Protein AF-A0A2Z2KEI1-F1 (afdb_monomer_lite)

Organism: NCBI:txid414771

Secondary structure (DSSP, 8-state):
-EEEEEEE-TTSBEEEEEETTTSPPPTTPEEEEEEE-S------EETTTEESEEEETTEEEEPPHHHHHHHHHHHHHHT--PPPHHHHHHHHHHHHHHHHHHHHHHHHHHHHHHHHHHHHHHHHHHHHHHHHHS--

Radius of gyration: 39.15 Å; chains: 1; bounding box: 79×34×106 Å

Structure (mmCIF, N/CA/C/O backbone):
data_AF-A0A2Z2KEI1-F1
#
_entry.id   AF-A0A2Z2KEI1-F1
#
loop_
_atom_site.group_PDB
_atom_site.id
_atom_site.type_symbol
_atom_site.label_atom_id
_atom_site.label_alt_id
_atom_site.label_comp_id
_atom_site.label_asym_id
_atom_site.label_entity_id
_atom_site.label_seq_id
_atom_site.pdbx_PDB_ins_code
_atom_site.Cartn_x
_atom_site.Cartn_y
_atom_site.Cartn_z
_atom_site.occupancy
_atom_site.B_iso_or_equiv
_atom_site.auth_seq_id
_atom_site.auth_comp_id
_atom_site.auth_asym_id
_atom_site.auth_atom_id
_atom_site.pdbx_PDB_model_num
ATOM 1 N N . MET A 1 1 ? -25.487 -9.902 29.509 1.00 87.19 1 MET A N 1
ATOM 2 C CA . MET A 1 1 ? -24.811 -9.043 28.523 1.00 87.19 1 MET A CA 1
ATOM 3 C C . MET A 1 1 ? -23.616 -9.779 27.949 1.00 87.19 1 MET A C 1
ATOM 5 O O . MET A 1 1 ? -23.371 -10.895 28.401 1.00 87.19 1 MET A O 1
ATOM 9 N N . TYR A 1 2 ? -22.945 -9.203 26.957 1.00 96.88 2 TYR A N 1
ATOM 10 C CA . TYR A 1 2 ? -21.680 -9.703 26.421 1.00 96.88 2 TYR A CA 1
ATOM 11 C C . TYR A 1 2 ? -20.637 -8.591 26.495 1.00 96.88 2 TYR A C 1
ATOM 13 O O . TYR A 1 2 ? -20.981 -7.414 26.387 1.00 96.88 2 TYR A O 1
ATOM 21 N N . LYS A 1 3 ? -19.378 -8.954 26.704 1.00 97.88 3 LYS A N 1
ATOM 22 C CA . LYS A 1 3 ? -18.276 -7.997 26.761 1.00 97.88 3 LYS A CA 1
ATOM 23 C C . LYS A 1 3 ? -17.701 -7.790 25.364 1.00 97.88 3 LYS A C 1
ATOM 25 O O . LYS A 1 3 ? -17.560 -8.745 24.599 1.00 97.88 3 LYS A O 1
ATOM 30 N N . HIS A 1 4 ? -17.383 -6.547 25.019 1.00 97.69 4 HIS A N 1
ATOM 31 C CA . HIS A 1 4 ? -16.720 -6.218 23.754 1.00 97.69 4 HIS A CA 1
ATOM 32 C C . HIS A 1 4 ? -15.250 -5.949 23.990 1.00 97.69 4 HIS A C 1
ATOM 34 O O . HIS A 1 4 ? -14.889 -5.262 24.945 1.00 97.69 4 HIS A O 1
ATOM 40 N N . TYR A 1 5 ? -14.430 -6.466 23.089 1.00 97.44 5 TYR A N 1
ATOM 41 C CA . TYR A 1 5 ? -12.985 -6.389 23.148 1.00 97.44 5 TYR A CA 1
ATOM 42 C C . TYR A 1 5 ? -12.420 -5.894 21.823 1.00 97.44 5 TYR A C 1
ATOM 44 O O . TYR A 1 5 ? -13.009 -6.102 20.756 1.00 97.44 5 TYR A O 1
ATOM 52 N N . ILE A 1 6 ? -11.247 -5.279 21.900 1.00 97.62 6 ILE A N 1
ATOM 53 C CA . ILE A 1 6 ? -10.393 -4.993 20.752 1.00 97.62 6 ILE A CA 1
ATOM 54 C C . ILE A 1 6 ? -9.037 -5.664 20.933 1.00 97.62 6 ILE A C 1
ATOM 56 O O . ILE A 1 6 ? -8.545 -5.803 22.053 1.00 97.62 6 ILE A O 1
ATOM 60 N N . ARG A 1 7 ? -8.427 -6.047 19.814 1.00 97.31 7 ARG A N 1
ATOM 61 C CA . ARG A 1 7 ? -7.040 -6.505 19.760 1.00 97.31 7 ARG A CA 1
ATOM 62 C C . ARG A 1 7 ? -6.202 -5.459 19.060 1.00 97.31 7 ARG A C 1
ATOM 64 O O . ARG A 1 7 ? -6.591 -4.990 17.986 1.00 97.31 7 ARG A O 1
ATOM 71 N N . VAL A 1 8 ? -5.057 -5.148 19.651 1.00 97.62 8 VAL A N 1
ATOM 72 C CA . VAL A 1 8 ? -4.091 -4.202 19.096 1.00 97.62 8 VAL A CA 1
ATOM 73 C C . VAL A 1 8 ? -2.805 -4.902 18.672 1.00 97.62 8 VAL A C 1
ATOM 75 O O . VAL A 1 8 ? -2.438 -5.930 19.243 1.00 97.62 8 VAL A O 1
ATOM 78 N N . ASP A 1 9 ? -2.139 -4.365 17.656 1.00 96.75 9 ASP A N 1
ATOM 79 C CA . ASP A 1 9 ? -0.780 -4.770 17.300 1.00 96.75 9 ASP A CA 1
ATOM 80 C C . ASP A 1 9 ? 0.276 -4.045 18.159 1.00 96.75 9 ASP A C 1
ATOM 82 O O . ASP A 1 9 ? -0.034 -3.307 19.096 1.00 96.75 9 ASP A O 1
ATOM 86 N N . THR A 1 10 ? 1.556 -4.267 17.851 1.00 96.12 10 THR A N 1
ATOM 87 C CA . THR A 1 10 ? 2.682 -3.666 18.583 1.00 96.12 10 THR A CA 1
ATOM 88 C C . THR A 1 10 ? 2.795 -2.151 18.426 1.00 96.12 10 THR A C 1
ATOM 90 O O . THR A 1 10 ? 3.506 -1.521 19.205 1.00 96.12 10 THR A O 1
ATOM 93 N N . GLU A 1 11 ? 2.129 -1.572 17.430 1.00 95.50 11 GLU A N 1
ATOM 94 C CA . GLU A 1 11 ? 2.090 -0.131 17.169 1.00 95.50 11 GLU A CA 1
ATOM 95 C C . GLU A 1 11 ? 0.832 0.520 17.765 1.00 95.50 11 GLU A C 1
ATOM 97 O O . GLU A 1 11 ? 0.631 1.725 17.631 1.00 95.50 11 GLU A O 1
ATOM 102 N N . GLY A 1 12 ? -0.012 -0.264 18.447 1.00 96.44 12 GLY A N 1
ATOM 103 C CA . GLY A 1 12 ? -1.267 0.203 19.026 1.00 96.44 12 GLY A CA 1
ATOM 104 C C . GLY A 1 12 ? -2.408 0.318 18.014 1.00 96.44 12 GLY A C 1
ATOM 105 O O . GLY A 1 12 ? -3.446 0.891 18.345 1.00 96.44 12 GLY A O 1
ATOM 106 N N . ASN A 1 13 ? -2.263 -0.221 16.799 1.00 97.56 13 ASN A N 1
ATOM 107 C CA . ASN A 1 13 ? -3.343 -0.238 15.815 1.00 97.56 13 ASN A CA 1
ATOM 108 C C . ASN A 1 13 ? -4.382 -1.288 16.179 1.00 97.56 13 ASN A C 1
ATOM 110 O O . ASN A 1 13 ? -4.032 -2.424 16.498 1.00 97.56 13 ASN A O 1
ATOM 114 N N . VAL A 1 14 ? -5.664 -0.960 16.041 1.00 97.81 14 VAL A N 1
ATOM 115 C CA . VAL A 1 14 ? -6.728 -1.943 16.247 1.00 97.81 14 VAL A CA 1
ATOM 116 C C . VAL A 1 14 ? -6.849 -2.842 15.024 1.00 97.81 14 VAL A C 1
ATOM 118 O O . VAL A 1 14 ? -7.269 -2.411 13.953 1.00 97.81 14 VAL A O 1
ATOM 121 N N . ILE A 1 15 ? -6.531 -4.119 15.212 1.00 96.94 15 ILE A N 1
ATOM 122 C CA . ILE A 1 15 ? -6.565 -5.142 14.159 1.00 96.94 15 ILE A CA 1
ATOM 123 C C . ILE A 1 15 ? -7.777 -6.071 14.275 1.00 96.94 15 ILE A C 1
ATOM 125 O O . ILE A 1 15 ? -8.070 -6.836 13.355 1.00 96.94 15 ILE A O 1
ATOM 129 N N . ARG A 1 16 ? -8.495 -6.027 15.406 1.00 96.75 16 ARG A N 1
ATOM 130 C CA . ARG A 1 16 ? -9.706 -6.823 15.630 1.00 96.75 16 ARG A CA 1
ATOM 131 C C . ARG A 1 16 ? -10.646 -6.135 16.611 1.00 96.75 16 ARG A C 1
ATOM 133 O O . ARG A 1 16 ? -10.193 -5.544 17.584 1.00 96.75 16 ARG A O 1
ATOM 140 N N . ALA A 1 17 ? -11.944 -6.291 16.387 1.00 96.81 17 ALA A N 1
ATOM 141 C CA . ALA A 1 17 ? -13.018 -5.893 17.288 1.00 96.81 17 ALA A CA 1
ATOM 142 C C . ALA A 1 17 ? -14.006 -7.060 17.378 1.00 96.81 17 ALA A C 1
ATOM 144 O O . ALA A 1 17 ? -14.454 -7.564 16.346 1.00 96.81 17 ALA A O 1
ATOM 145 N N . PHE A 1 18 ? -14.294 -7.545 18.584 1.00 97.44 18 PHE A N 1
ATOM 146 C CA . PHE A 1 18 ? -15.112 -8.742 18.770 1.00 97.44 18 PHE A CA 1
ATOM 147 C C . PHE A 1 18 ? -15.875 -8.749 20.099 1.00 97.44 18 PHE A C 1
ATOM 149 O O . PHE A 1 18 ? -15.686 -7.910 20.976 1.00 97.44 18 PHE A O 1
ATOM 156 N N . SER A 1 19 ? -16.786 -9.710 20.225 1.00 98.00 19 SER A N 1
ATOM 157 C CA . SER A 1 19 ? -17.620 -9.926 21.406 1.00 98.00 19 SER A CA 1
ATOM 158 C C . SER A 1 19 ? -17.340 -11.306 21.990 1.00 98.00 19 SER A C 1
ATOM 160 O O . SER A 1 19 ? -17.204 -12.276 21.235 1.00 98.00 19 SER A O 1
ATOM 162 N N . ASP A 1 20 ? -17.337 -11.412 23.321 1.00 97.50 20 ASP A N 1
ATOM 163 C CA . ASP A 1 20 ? -17.170 -12.690 24.031 1.00 97.50 20 ASP A CA 1
ATOM 164 C C . ASP A 1 20 ? -18.299 -13.700 23.774 1.00 97.50 20 ASP A C 1
ATOM 166 O O . ASP A 1 20 ? -18.154 -14.893 24.055 1.00 97.50 20 ASP A O 1
ATOM 170 N N . ALA A 1 21 ? -19.389 -13.254 23.140 1.00 97.31 21 ALA A N 1
ATOM 171 C CA . ALA A 1 21 ? -20.428 -14.112 22.582 1.00 97.31 21 ALA A CA 1
ATOM 172 C C . ALA A 1 21 ? -19.920 -15.060 21.483 1.00 97.31 21 ALA A C 1
ATOM 174 O O . ALA A 1 21 ? -20.544 -16.096 21.240 1.00 97.31 21 ALA A O 1
ATOM 175 N N . PHE A 1 22 ? -18.852 -14.678 20.778 1.00 96.62 22 PHE A N 1
ATOM 176 C CA . PHE A 1 22 ? -18.337 -15.381 19.600 1.00 96.62 22 PHE A CA 1
ATOM 177 C C . PHE A 1 22 ? -16.875 -15.801 19.751 1.00 96.62 22 PHE A C 1
ATOM 179 O O . PHE A 1 22 ? -16.477 -16.820 19.189 1.00 96.62 22 PHE A O 1
ATOM 186 N N . GLU A 1 23 ? -16.086 -15.038 20.503 1.00 96.50 23 GLU A N 1
ATOM 187 C CA . GLU A 1 23 ? -14.646 -15.236 20.634 1.00 96.50 23 GLU A CA 1
ATOM 188 C C . GLU A 1 23 ? -14.186 -14.864 22.042 1.00 96.50 23 GLU A C 1
ATOM 190 O O . GLU A 1 23 ? -14.461 -13.769 22.516 1.00 96.50 23 GLU A O 1
ATOM 195 N N . GLN A 1 24 ? -13.494 -15.778 22.723 1.00 97.25 24 GLN A N 1
ATOM 196 C CA . GLN A 1 24 ? -12.943 -15.495 24.049 1.00 97.25 24 GLN A CA 1
ATOM 197 C C . GLN A 1 24 ? -11.709 -14.587 23.931 1.00 97.25 24 GLN A C 1
ATOM 199 O O . GLN A 1 24 ? -10.902 -14.813 23.028 1.00 97.25 24 GLN A O 1
ATOM 204 N N . PRO A 1 25 ? -11.536 -13.601 24.830 1.00 97.62 25 PRO A N 1
ATOM 205 C CA . PRO A 1 25 ? -10.388 -12.705 24.787 1.00 97.62 25 PRO A CA 1
ATOM 206 C C . PRO A 1 25 ? -9.083 -13.443 25.105 1.00 97.62 25 PRO A C 1
ATOM 208 O O . PRO A 1 25 ? -9.031 -14.339 25.952 1.00 97.62 25 PRO A O 1
ATOM 211 N N . GLU A 1 26 ? -8.017 -13.026 24.439 1.00 97.50 26 GLU A N 1
ATOM 212 C CA . GLU A 1 26 ? -6.642 -13.442 24.682 1.00 97.50 26 GLU A CA 1
ATOM 213 C C . GLU A 1 26 ? -5.940 -12.472 25.653 1.00 97.50 26 GLU A C 1
ATOM 215 O O . GLU A 1 26 ? -6.371 -11.326 25.829 1.00 97.50 26 GLU A O 1
ATOM 220 N N . PRO A 1 27 ? -4.837 -12.892 26.304 1.00 96.62 27 PRO A N 1
ATOM 221 C CA . PRO A 1 27 ? -4.006 -11.974 27.074 1.00 96.62 27 PRO A CA 1
ATOM 222 C C . PRO A 1 27 ? -3.508 -10.816 26.199 1.00 96.62 27 PRO A C 1
ATOM 224 O O . PRO A 1 27 ? -2.818 -11.040 25.210 1.00 96.62 27 PRO A O 1
ATOM 227 N N . GLY A 1 28 ? -3.832 -9.585 26.596 1.00 94.00 28 GLY A N 1
ATOM 228 C CA . GLY A 1 28 ? -3.490 -8.367 25.851 1.00 94.00 28 GLY A CA 1
ATOM 229 C C . GLY A 1 28 ? -4.663 -7.744 25.094 1.00 94.00 28 GLY A C 1
ATOM 230 O O . GLY A 1 28 ? -4.556 -6.588 24.694 1.00 94.00 28 GLY A O 1
ATOM 231 N N . ASP A 1 29 ? -5.792 -8.447 24.959 1.00 97.31 29 ASP A N 1
ATOM 232 C CA . ASP A 1 29 ? -7.013 -7.841 24.430 1.00 97.31 29 ASP A CA 1
ATOM 233 C C . ASP A 1 29 ? -7.586 -6.819 25.417 1.00 97.31 29 ASP A C 1
ATOM 235 O O . ASP A 1 29 ? -7.632 -7.041 26.632 1.00 97.31 29 ASP A O 1
ATOM 239 N N . LEU A 1 30 ? -8.045 -5.692 24.879 1.00 96.62 30 LEU A N 1
ATOM 240 C CA . LEU A 1 30 ? -8.529 -4.558 25.656 1.00 96.62 30 LEU A CA 1
ATOM 241 C C . LEU A 1 30 ? -10.053 -4.580 25.712 1.00 96.62 30 LEU A C 1
ATOM 243 O O . LEU A 1 30 ? -10.728 -4.727 24.693 1.00 96.62 30 LEU A O 1
ATOM 247 N N . LEU A 1 31 ? -10.597 -4.439 26.917 1.00 96.50 31 LEU A N 1
ATOM 248 C CA . LEU A 1 31 ? -12.033 -4.377 27.161 1.00 96.50 31 LEU A CA 1
ATOM 249 C C . LEU A 1 31 ? -12.569 -2.995 26.770 1.00 96.50 31 LEU A C 1
ATOM 251 O O . LEU A 1 31 ? -12.118 -1.989 27.303 1.00 96.50 31 LEU A O 1
ATOM 255 N N . VAL A 1 32 ? -13.574 -2.962 25.896 1.00 95.38 32 VAL A N 1
ATOM 256 C CA . VAL A 1 32 ? -14.228 -1.724 25.441 1.00 95.38 32 VAL A CA 1
ATOM 257 C C . VAL A 1 32 ? -15.541 -1.477 26.180 1.00 95.38 32 VAL A C 1
ATOM 259 O O . VAL A 1 32 ? -15.826 -0.356 26.591 1.00 95.38 32 VAL A O 1
ATOM 262 N N . THR A 1 33 ? -16.364 -2.513 26.364 1.00 94.94 33 THR A N 1
ATOM 263 C CA . THR A 1 33 ? -17.611 -2.400 27.137 1.00 94.94 33 THR A CA 1
ATOM 264 C C . THR A 1 33 ? -17.955 -3.694 27.861 1.00 94.94 33 THR A C 1
ATOM 266 O O . THR A 1 33 ? -17.751 -4.788 27.335 1.00 94.94 33 THR A O 1
ATOM 269 N N . GLU A 1 34 ? -18.501 -3.567 29.073 1.00 96.06 34 GLU A N 1
ATOM 270 C CA . GLU A 1 34 ? -18.997 -4.695 29.870 1.00 96.06 34 GLU A CA 1
ATOM 271 C C . GLU A 1 34 ? -20.475 -5.031 29.614 1.00 96.06 34 GLU A C 1
ATOM 273 O O . GLU A 1 34 ? -20.885 -6.172 29.833 1.00 96.06 34 GLU A O 1
ATOM 278 N N . ASP A 1 35 ? -21.267 -4.058 29.143 1.00 95.50 35 ASP A N 1
ATOM 279 C CA . ASP A 1 35 ? -22.728 -4.156 28.958 1.00 95.50 35 ASP A CA 1
ATOM 280 C C . ASP A 1 35 ? -23.118 -4.237 27.461 1.00 95.50 35 ASP A C 1
ATOM 282 O O . ASP A 1 35 ? -24.178 -3.787 27.027 1.00 95.50 35 ASP A O 1
ATOM 286 N N . GLY A 1 36 ? -22.238 -4.807 26.635 1.00 92.81 36 GLY A N 1
ATOM 287 C CA . GLY A 1 36 ? -22.380 -4.864 25.182 1.00 92.81 36 GLY A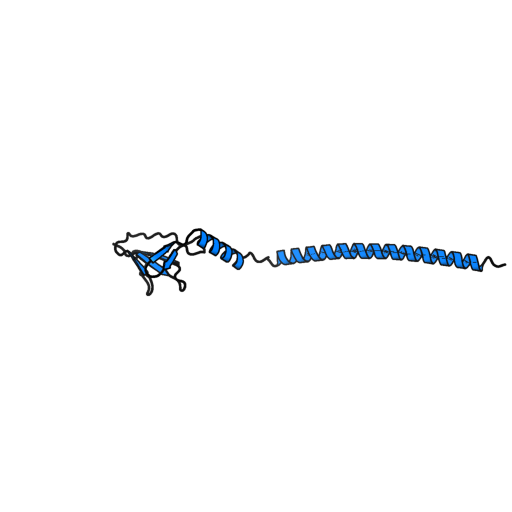 CA 1
ATOM 288 C C . GLY A 1 36 ? -23.463 -5.824 24.667 1.00 92.81 36 GLY A C 1
ATOM 289 O O . GLY A 1 36 ? -23.832 -6.831 25.283 1.00 92.81 36 GLY A O 1
ATOM 290 N N . GLY A 1 37 ? -23.967 -5.532 23.464 1.00 94.62 37 GLY A N 1
ATOM 291 C CA . GLY A 1 37 ? -24.835 -6.446 22.715 1.00 94.62 37 GLY A CA 1
ATOM 292 C C . GLY A 1 37 ? -24.085 -7.679 22.191 1.00 94.62 37 GLY A C 1
ATOM 293 O O . GLY A 1 37 ? -22.873 -7.792 22.317 1.00 94.62 37 GLY A O 1
ATOM 294 N N . ARG A 1 38 ? -24.782 -8.616 21.531 1.00 95.31 38 ARG A N 1
ATOM 295 C CA . ARG A 1 38 ? -24.094 -9.764 20.901 1.00 95.31 38 ARG A CA 1
ATOM 296 C C . ARG A 1 38 ? -23.079 -9.325 19.852 1.00 95.31 38 ARG A C 1
ATOM 298 O O . ARG A 1 38 ? -21.981 -9.859 19.836 1.00 95.31 38 ARG A O 1
ATOM 305 N N . HIS A 1 39 ? -23.448 -8.384 18.988 1.00 93.62 39 HIS A N 1
ATOM 306 C CA . HIS A 1 39 ? -22.596 -7.923 17.895 1.00 93.62 39 HIS A CA 1
ATOM 307 C C . HIS A 1 39 ? -21.776 -6.703 18.309 1.00 93.62 39 HIS A C 1
ATOM 309 O O . HIS A 1 39 ? -22.299 -5.801 18.965 1.00 93.62 39 HIS A O 1
ATOM 315 N N . PHE A 1 40 ? -20.526 -6.674 17.856 1.00 94.94 40 PHE A N 1
ATOM 316 C CA . PHE A 1 40 ? -19.639 -5.523 17.922 1.00 94.94 40 PHE A CA 1
ATOM 317 C C . PHE A 1 40 ? -19.008 -5.352 16.542 1.00 94.94 40 PHE A C 1
ATOM 319 O O . PHE A 1 40 ? -18.138 -6.127 16.160 1.00 94.94 40 PHE A O 1
ATOM 326 N N . ASN A 1 41 ? -19.525 -4.398 15.768 1.00 88.50 41 ASN A N 1
ATOM 327 C CA . ASN A 1 41 ? -19.100 -4.167 14.391 1.00 88.50 41 ASN A CA 1
ATOM 328 C C . ASN A 1 41 ? -18.414 -2.805 14.321 1.00 88.50 41 ASN A C 1
ATOM 330 O O . ASN A 1 41 ? -19.090 -1.779 14.283 1.00 88.50 41 ASN A O 1
ATOM 334 N N . LEU A 1 42 ? -17.086 -2.820 14.313 1.00 92.88 42 LEU A N 1
ATOM 335 C CA . LEU A 1 42 ? -16.253 -1.648 14.074 1.00 92.88 42 LEU A CA 1
ATOM 336 C C . LEU A 1 42 ? -15.696 -1.746 12.648 1.00 92.88 42 LEU A C 1
ATOM 338 O O . LEU A 1 42 ? -15.206 -2.810 12.268 1.00 92.88 42 LEU A O 1
ATOM 342 N N . ASP A 1 43 ? -15.788 -0.679 11.849 1.00 94.69 43 ASP A N 1
ATOM 343 C CA . ASP A 1 43 ? -15.081 -0.638 10.563 1.00 94.69 43 ASP A CA 1
ATOM 344 C C . ASP A 1 43 ? -13.595 -0.407 10.839 1.00 94.69 43 ASP A C 1
ATOM 346 O O . ASP A 1 43 ? -13.191 0.677 11.260 1.00 94.69 43 ASP A O 1
ATOM 350 N N . LEU A 1 44 ? -12.799 -1.459 10.675 1.00 96.44 44 LEU A N 1
ATOM 351 C CA . LEU A 1 44 ? -11.398 -1.469 11.083 1.00 96.44 44 LEU A CA 1
ATOM 352 C C . LEU A 1 44 ? -10.456 -0.940 10.008 1.00 96.44 44 LEU A C 1
ATOM 354 O O . LEU A 1 44 ? -9.348 -0.540 10.347 1.00 96.44 44 LEU A O 1
ATOM 358 N N . TRP A 1 45 ? -10.858 -0.940 8.735 1.00 97.38 45 TRP A N 1
ATOM 359 C CA . TRP A 1 45 ? -9.904 -0.824 7.633 1.00 97.38 45 TRP A CA 1
ATOM 360 C C . TRP A 1 45 ? -10.271 0.289 6.654 1.00 97.38 45 TRP A C 1
ATOM 362 O O . TRP A 1 45 ? -11.364 0.336 6.091 1.00 97.38 45 TRP A O 1
ATOM 372 N N . TYR A 1 46 ? -9.307 1.157 6.378 1.00 96.50 46 TYR A N 1
ATOM 373 C CA . TYR A 1 46 ? -9.325 2.093 5.268 1.00 96.50 46 TYR A CA 1
ATOM 374 C C . TYR A 1 46 ? -8.649 1.437 4.061 1.00 96.50 46 TYR A C 1
ATOM 376 O O . TYR A 1 46 ? -7.546 0.893 4.166 1.00 96.50 46 TYR A O 1
ATOM 384 N N . ASN A 1 47 ? -9.349 1.421 2.923 1.00 94.62 47 ASN A N 1
ATOM 385 C CA . ASN A 1 47 ? -8.938 0.718 1.699 1.00 94.62 47 ASN A CA 1
ATOM 386 C C . ASN A 1 47 ? -8.533 -0.756 1.919 1.00 94.62 47 ASN A C 1
ATOM 388 O O . ASN A 1 47 ? -7.761 -1.317 1.148 1.00 94.62 47 ASN A O 1
ATOM 392 N N . GLY A 1 48 ? -9.057 -1.389 2.974 1.00 94.00 48 GLY A N 1
ATOM 393 C CA . GLY A 1 48 ? -8.788 -2.789 3.307 1.00 94.00 48 GLY A CA 1
ATOM 394 C C . GLY A 1 48 ? -7.387 -3.086 3.850 1.00 94.00 48 GLY A C 1
ATOM 395 O O . GLY A 1 48 ? -7.097 -4.255 4.084 1.00 94.00 48 GLY A O 1
ATOM 396 N N . VAL A 1 49 ? -6.530 -2.076 4.049 1.00 94.88 49 VAL A N 1
ATOM 397 C CA . VAL A 1 49 ? -5.131 -2.289 4.470 1.00 94.88 49 VAL A CA 1
ATOM 398 C C . VAL A 1 49 ? -4.674 -1.388 5.612 1.00 94.88 49 VAL A C 1
ATOM 400 O O . VAL A 1 49 ? -3.868 -1.823 6.427 1.00 94.88 49 VAL A O 1
ATOM 403 N N . ILE A 1 50 ? -5.183 -0.159 5.712 1.00 97.06 50 ILE A N 1
ATOM 404 C CA . ILE A 1 50 ? -4.759 0.785 6.752 1.00 97.06 50 ILE A CA 1
ATOM 405 C C . ILE A 1 50 ? -5.713 0.672 7.941 1.00 97.06 50 ILE A C 1
ATOM 407 O O . ILE A 1 50 ? -6.918 0.846 7.745 1.00 97.06 50 ILE A O 1
ATOM 411 N N . PRO A 1 51 ? -5.228 0.414 9.166 1.00 97.62 51 PRO A N 1
ATOM 412 C CA . PRO A 1 51 ? -6.081 0.428 10.347 1.00 97.62 51 PRO A CA 1
ATOM 413 C C . PRO A 1 51 ? -6.708 1.816 10.553 1.00 97.62 51 PRO A C 1
ATOM 415 O O . PRO A 1 51 ? -6.003 2.824 10.589 1.00 97.62 51 PRO A O 1
ATOM 418 N N . ARG A 1 52 ? -8.031 1.891 10.713 1.00 98.25 52 ARG A N 1
ATOM 419 C CA . ARG A 1 52 ? -8.759 3.147 10.982 1.00 98.25 52 ARG A CA 1
ATOM 420 C C . ARG A 1 52 ? -8.622 3.628 12.415 1.00 98.25 52 ARG A C 1
ATOM 422 O O . ARG A 1 52 ? -8.762 4.818 12.659 1.00 98.25 52 ARG A O 1
ATOM 429 N N . TRP A 1 53 ? -8.357 2.713 13.338 1.00 97.94 53 TRP A N 1
ATOM 430 C CA . TRP A 1 53 ? -8.360 2.996 14.765 1.00 97.94 53 TRP A CA 1
ATOM 431 C C . TRP A 1 53 ? -7.011 2.663 15.386 1.00 97.94 53 TRP A C 1
ATOM 433 O O . TRP A 1 53 ? -6.356 1.687 14.998 1.00 97.94 53 TRP A O 1
ATOM 443 N N . HIS A 1 54 ? -6.631 3.439 16.388 1.00 97.44 54 HIS A N 1
ATOM 444 C CA . HIS A 1 54 ? -5.499 3.161 17.262 1.00 97.44 54 HIS A CA 1
ATOM 445 C C . HIS A 1 54 ? -5.852 3.505 18.706 1.00 97.44 54 HIS A C 1
ATOM 447 O O . HIS A 1 54 ? -6.863 4.151 18.982 1.00 97.44 54 HIS A O 1
ATOM 453 N N . VAL A 1 55 ? -5.042 3.009 19.633 1.00 97.12 55 VAL A N 1
ATOM 454 C CA . VAL A 1 55 ? -5.215 3.270 21.062 1.00 97.12 55 VAL A CA 1
ATOM 455 C C . VAL A 1 55 ? -4.204 4.316 21.517 1.00 97.12 55 VAL A C 1
ATOM 457 O O . VAL A 1 55 ? -2.999 4.140 21.338 1.00 97.12 55 VAL A O 1
ATOM 460 N N . GLU A 1 56 ? -4.695 5.387 22.139 1.00 95.25 56 GLU A N 1
ATOM 461 C CA . GLU A 1 56 ? -3.880 6.409 22.799 1.00 95.25 56 GLU A CA 1
ATOM 462 C C . GLU A 1 56 ? -4.187 6.423 24.296 1.00 95.25 56 GLU A C 1
ATOM 464 O O . GLU A 1 56 ? -5.222 6.914 24.741 1.00 95.25 56 GLU A O 1
ATOM 469 N N . GLY A 1 57 ? -3.278 5.867 25.100 1.00 91.25 57 GLY A N 1
ATOM 470 C CA . GLY A 1 57 ? -3.543 5.670 26.525 1.00 91.25 57 GLY A CA 1
ATOM 471 C C . GLY A 1 57 ? -4.697 4.689 26.730 1.00 91.25 57 GLY A C 1
ATOM 472 O O . GLY A 1 57 ? -4.572 3.524 26.360 1.00 91.25 57 GLY A O 1
ATOM 473 N N . ASP A 1 58 ? -5.797 5.171 27.308 1.00 90.69 58 ASP A N 1
ATOM 474 C CA . ASP A 1 58 ? -7.017 4.385 27.542 1.00 90.69 58 ASP A CA 1
ATOM 475 C C . ASP A 1 58 ? -8.107 4.654 26.484 1.00 90.69 58 ASP A C 1
ATOM 477 O O . ASP A 1 58 ? -9.185 4.057 26.540 1.00 90.69 58 ASP A O 1
ATOM 481 N N . ASP A 1 59 ? -7.841 5.542 25.520 1.00 93.94 59 ASP A N 1
ATOM 482 C CA . ASP A 1 59 ? -8.821 5.978 24.532 1.00 93.94 59 ASP A CA 1
ATOM 483 C C . ASP A 1 59 ? -8.659 5.241 23.198 1.00 93.94 59 ASP A C 1
ATOM 485 O O . ASP A 1 59 ? -7.560 5.079 22.662 1.00 93.94 59 ASP A O 1
ATOM 489 N N . LEU A 1 60 ? -9.796 4.825 22.637 1.00 95.19 60 LEU A N 1
ATOM 490 C CA . LEU A 1 60 ? -9.903 4.333 21.268 1.00 95.19 60 LEU A CA 1
ATOM 491 C C . LEU A 1 60 ? -10.127 5.527 20.334 1.00 95.19 60 LEU A C 1
ATOM 493 O O . LEU A 1 60 ? -11.192 6.148 20.365 1.00 95.19 60 LEU A O 1
ATOM 497 N N . VAL A 1 61 ? -9.139 5.830 19.497 1.00 97.06 61 VAL A N 1
ATOM 498 C CA . VAL A 1 61 ? -9.125 7.013 18.633 1.00 97.06 61 VAL A CA 1
ATOM 499 C C . VAL A 1 61 ? -9.276 6.593 17.174 1.00 97.06 61 VAL A C 1
ATOM 501 O O . VAL A 1 61 ? -8.608 5.673 16.703 1.00 97.06 61 VAL A O 1
ATOM 504 N N . GLU A 1 62 ? -10.180 7.257 16.453 1.00 97.31 62 GLU A N 1
ATOM 505 C CA . GLU A 1 62 ? -10.277 7.130 14.998 1.00 97.31 62 GLU A CA 1
A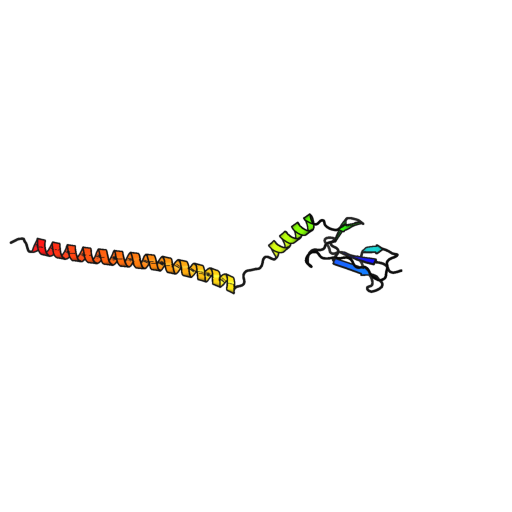TOM 506 C C . GLU A 1 62 ? -9.252 8.056 14.343 1.00 97.31 62 GLU A C 1
ATOM 508 O O . GLU A 1 62 ? -9.145 9.231 14.703 1.00 97.31 62 GLU A O 1
ATOM 513 N N . ARG A 1 63 ? -8.526 7.547 13.349 1.00 97.75 63 ARG A N 1
ATOM 514 C CA . ARG A 1 63 ? -7.654 8.366 12.512 1.00 97.75 63 ARG A CA 1
ATOM 515 C C . ARG A 1 63 ? -8.476 9.339 11.684 1.00 97.75 63 ARG A C 1
ATOM 517 O O . ARG A 1 63 ? -9.500 8.990 11.100 1.00 97.75 63 ARG A O 1
ATOM 524 N N . THR A 1 64 ? -7.975 10.556 11.572 1.00 97.94 64 THR A N 1
ATOM 525 C CA . THR A 1 64 ? -8.546 11.574 10.697 1.00 97.94 64 THR A CA 1
ATOM 526 C C . THR A 1 64 ? -8.359 11.205 9.223 1.00 97.94 64 THR A C 1
ATOM 528 O O . THR A 1 64 ? -7.415 10.507 8.849 1.00 97.94 64 THR A O 1
ATOM 531 N N . ASP A 1 65 ? -9.207 11.753 8.348 1.00 96.81 65 ASP A N 1
ATOM 532 C CA . ASP A 1 65 ? -9.070 11.570 6.895 1.00 96.81 65 ASP A CA 1
ATOM 533 C C . ASP A 1 65 ? -7.696 12.015 6.369 1.00 96.81 65 ASP A C 1
ATOM 535 O O . ASP A 1 65 ? -7.175 11.432 5.420 1.00 96.81 65 ASP A O 1
ATOM 539 N N . VAL A 1 66 ? -7.091 13.032 6.993 1.00 97.69 66 VAL A N 1
ATOM 540 C CA . VAL A 1 66 ? -5.758 13.533 6.625 1.00 97.69 66 VAL A CA 1
ATOM 541 C C . VAL A 1 66 ? -4.678 12.500 6.949 1.00 97.69 66 VAL A C 1
ATOM 543 O O . VAL A 1 66 ? -3.808 12.249 6.119 1.00 97.69 66 VAL A O 1
ATOM 546 N N . GLU A 1 67 ? -4.745 11.867 8.121 1.00 97.38 67 GLU A N 1
ATOM 547 C CA . GLU A 1 67 ? -3.810 10.804 8.509 1.00 97.38 67 GLU A CA 1
ATOM 548 C C . GLU A 1 67 ? -3.985 9.561 7.635 1.00 97.38 67 GLU A C 1
ATOM 550 O O . GLU A 1 67 ? -3.000 8.993 7.168 1.00 97.38 67 GLU A O 1
ATOM 555 N N . LEU A 1 68 ? -5.232 9.164 7.359 1.00 97.81 68 LEU A N 1
ATOM 556 C CA . LEU A 1 68 ? -5.529 8.029 6.483 1.00 97.81 68 LEU A CA 1
ATOM 557 C C . LEU A 1 68 ? -5.032 8.266 5.054 1.00 97.81 68 LEU A C 1
ATOM 559 O O . LEU A 1 68 ? -4.452 7.362 4.454 1.00 97.81 68 LEU A O 1
ATOM 563 N N . ALA A 1 69 ? -5.212 9.477 4.521 1.00 97.00 69 ALA A N 1
ATOM 564 C CA . ALA A 1 69 ? -4.699 9.845 3.207 1.00 97.00 69 ALA A CA 1
ATOM 565 C C . ALA A 1 69 ? -3.164 9.799 3.161 1.00 97.00 69 ALA A C 1
ATOM 567 O O . ALA A 1 69 ? -2.608 9.237 2.220 1.00 97.00 69 ALA A O 1
ATOM 568 N N . ALA A 1 70 ? -2.486 10.319 4.189 1.00 97.12 70 ALA A N 1
ATOM 569 C CA . ALA A 1 70 ? -1.026 10.287 4.275 1.00 97.12 70 ALA A CA 1
ATOM 570 C C . ALA A 1 70 ? -0.480 8.850 4.367 1.00 97.12 70 ALA A C 1
ATOM 572 O O . ALA A 1 70 ? 0.460 8.490 3.661 1.00 97.12 70 ALA A O 1
ATOM 573 N N . LEU A 1 71 ? -1.100 7.998 5.191 1.00 96.19 71 LEU A N 1
ATOM 574 C CA . LEU A 1 71 ? -0.739 6.580 5.287 1.00 96.19 71 LEU A CA 1
ATOM 575 C C . LEU A 1 71 ? -0.993 5.834 3.973 1.00 96.19 71 LEU A C 1
ATOM 577 O O . LEU A 1 71 ? -0.226 4.946 3.610 1.00 96.19 71 LEU A O 1
ATOM 581 N N . TRP A 1 72 ? -2.052 6.192 3.245 1.00 95.88 72 TRP A N 1
ATOM 582 C CA . TRP A 1 72 ? -2.356 5.598 1.946 1.00 95.88 72 TRP A CA 1
ATOM 583 C C . TRP A 1 72 ? -1.353 5.995 0.872 1.00 95.88 72 TRP A C 1
ATOM 585 O O . TRP A 1 72 ? -0.902 5.128 0.128 1.00 95.88 72 TRP A O 1
ATOM 595 N N . GLU A 1 73 ? -0.950 7.261 0.827 1.00 95.06 73 GLU A N 1
ATOM 596 C CA . GLU A 1 73 ? 0.115 7.716 -0.066 1.00 95.06 73 GLU A CA 1
ATOM 597 C C . GLU A 1 73 ? 1.427 6.970 0.215 1.00 95.06 73 GLU A C 1
ATOM 599 O O . GLU A 1 73 ? 2.052 6.451 -0.711 1.00 95.06 73 GLU A O 1
ATOM 604 N N . GLN A 1 74 ? 1.793 6.822 1.493 1.00 94.44 74 GLN A N 1
ATOM 605 C CA . GLN A 1 74 ? 2.968 6.045 1.891 1.00 94.44 74 GLN A CA 1
ATOM 606 C C . GLN A 1 74 ? 2.845 4.573 1.471 1.00 94.44 74 GLN A C 1
ATOM 608 O O . GLN A 1 74 ? 3.754 4.029 0.847 1.00 94.44 74 GLN A O 1
ATOM 613 N N . TYR A 1 75 ? 1.700 3.938 1.744 1.00 93.94 75 TYR A N 1
ATOM 614 C CA . TYR A 1 75 ? 1.441 2.559 1.335 1.00 93.94 75 TYR A CA 1
ATOM 615 C C . TYR A 1 75 ? 1.599 2.383 -0.179 1.00 93.94 75 TYR A C 1
ATOM 617 O O . TYR A 1 75 ? 2.232 1.426 -0.624 1.00 93.94 75 TYR A O 1
ATOM 625 N N . GLN A 1 76 ? 1.058 3.311 -0.972 1.00 92.75 76 GLN A N 1
ATOM 626 C CA . GLN A 1 76 ? 1.170 3.289 -2.429 1.00 92.75 76 GLN A CA 1
ATOM 627 C C . GLN A 1 76 ? 2.606 3.483 -2.915 1.00 92.75 76 GLN A C 1
ATOM 629 O O . GLN A 1 76 ? 2.983 2.865 -3.907 1.00 92.75 76 GLN A O 1
ATOM 634 N N . ALA A 1 77 ? 3.404 4.312 -2.241 1.00 90.44 77 ALA A N 1
ATOM 635 C CA . ALA A 1 77 ? 4.814 4.482 -2.568 1.00 90.44 77 ALA A CA 1
ATOM 636 C C . ALA A 1 77 ? 5.611 3.192 -2.307 1.00 90.44 77 ALA A C 1
ATOM 638 O O . ALA A 1 77 ? 6.382 2.760 -3.165 1.00 90.44 77 ALA A O 1
ATOM 639 N N . ASP A 1 78 ? 5.371 2.539 -1.168 1.00 90.81 78 ASP A N 1
ATOM 640 C CA . ASP A 1 78 ? 6.075 1.311 -0.773 1.00 90.81 78 ASP A CA 1
ATOM 641 C C . ASP A 1 78 ? 5.639 0.086 -1.590 1.00 90.81 78 ASP A C 1
ATOM 643 O O . ASP A 1 78 ? 6.422 -0.839 -1.818 1.00 90.81 78 ASP A O 1
ATOM 647 N N . HIS A 1 79 ? 4.392 0.090 -2.062 1.00 86.62 79 HIS A N 1
ATOM 648 C CA . HIS A 1 79 ? 3.792 -0.974 -2.870 1.00 86.62 79 HIS A CA 1
ATOM 649 C C . HIS A 1 79 ? 3.563 -0.530 -4.313 1.00 86.62 79 HIS A C 1
ATOM 651 O O . HIS A 1 79 ? 2.665 -1.049 -4.987 1.00 86.62 79 HIS A O 1
ATOM 657 N N . ALA A 1 80 ? 4.360 0.431 -4.791 1.00 79.19 80 ALA A N 1
ATOM 658 C CA . ALA A 1 80 ? 4.296 0.866 -6.173 1.00 79.19 80 ALA A CA 1
ATOM 659 C C . ALA A 1 80 ? 4.395 -0.371 -7.082 1.00 79.19 80 ALA A C 1
ATOM 661 O O . ALA A 1 80 ? 5.232 -1.248 -6.828 1.00 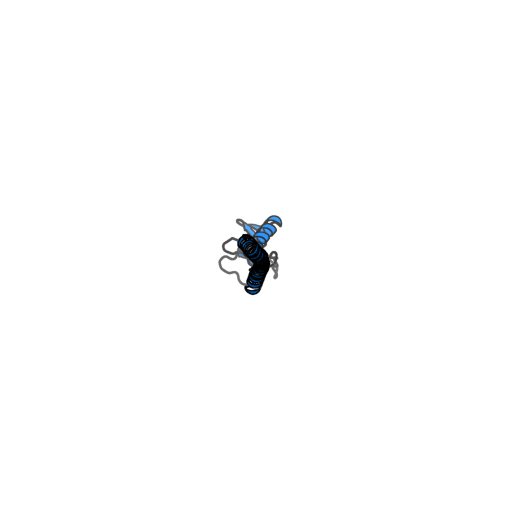79.19 80 ALA A O 1
ATOM 662 N N . PRO A 1 81 ? 3.532 -0.488 -8.108 1.00 75.88 81 PRO A N 1
ATOM 663 C CA . PRO A 1 81 ? 3.557 -1.640 -8.991 1.00 75.88 81 PRO A CA 1
ATOM 664 C C . PRO A 1 81 ? 4.956 -1.756 -9.590 1.00 75.88 81 PRO A C 1
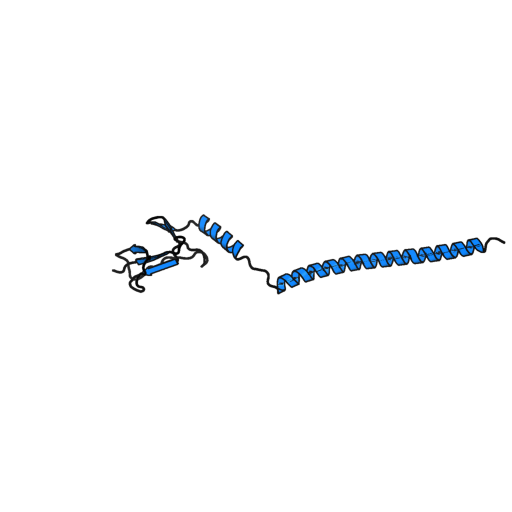ATOM 666 O O . PRO A 1 81 ? 5.419 -0.869 -10.307 1.00 75.88 81 PRO A O 1
ATOM 669 N N . GLN A 1 82 ? 5.648 -2.841 -9.250 1.00 75.25 82 GLN A N 1
ATOM 670 C CA . GLN A 1 82 ? 6.924 -3.146 -9.872 1.00 75.25 82 GLN A CA 1
ATOM 671 C C . GLN A 1 82 ? 6.640 -3.485 -11.328 1.00 75.25 82 GLN A C 1
ATOM 673 O O . GLN A 1 82 ? 5.757 -4.301 -11.608 1.00 75.25 82 GLN A O 1
ATOM 678 N N . LEU A 1 83 ? 7.383 -2.858 -12.242 1.00 80.19 83 LEU A N 1
ATOM 679 C CA . LEU A 1 83 ? 7.337 -3.251 -13.641 1.00 80.19 83 LEU A CA 1
ATOM 680 C C . LEU A 1 83 ? 7.638 -4.741 -13.715 1.00 80.19 83 LEU A C 1
ATOM 682 O O . LEU A 1 83 ? 8.611 -5.237 -13.140 1.00 80.19 83 LEU A O 1
ATOM 686 N N . THR A 1 84 ? 6.789 -5.459 -14.429 1.00 83.06 84 THR A N 1
ATOM 687 C CA . THR A 1 84 ? 7.059 -6.848 -14.752 1.00 83.06 84 THR A CA 1
ATOM 688 C C . THR A 1 84 ? 8.355 -6.936 -15.560 1.00 83.06 84 THR A C 1
ATOM 690 O O . THR A 1 84 ? 8.787 -5.983 -16.221 1.00 83.06 84 THR A O 1
ATOM 693 N N . GLU A 1 85 ? 8.986 -8.109 -15.548 1.00 85.38 85 GLU A N 1
ATOM 694 C CA . GLU A 1 85 ? 10.152 -8.370 -16.398 1.00 85.38 85 GLU A CA 1
ATOM 695 C C . GLU A 1 85 ? 9.832 -8.084 -17.877 1.00 85.38 85 GLU A C 1
ATOM 697 O O . GLU A 1 85 ? 10.649 -7.514 -18.594 1.00 85.38 85 GLU A O 1
ATOM 702 N N . VAL A 1 86 ? 8.601 -8.380 -18.311 1.00 86.62 86 VAL A N 1
ATOM 703 C CA . VAL A 1 86 ? 8.114 -8.102 -19.670 1.00 86.62 86 VAL A CA 1
ATOM 704 C C . VAL A 1 86 ? 8.090 -6.605 -19.973 1.00 86.62 86 VAL A C 1
ATOM 706 O O . VAL A 1 86 ? 8.591 -6.199 -21.017 1.00 86.62 86 VAL A O 1
ATOM 709 N N . GLU A 1 87 ? 7.541 -5.780 -19.084 1.00 90.50 87 GLU A N 1
ATOM 710 C CA . GLU A 1 87 ? 7.490 -4.324 -19.283 1.00 90.50 87 GLU A CA 1
ATOM 711 C C . GLU A 1 87 ? 8.894 -3.709 -19.277 1.00 90.50 87 GLU A C 1
ATOM 713 O O . GLU A 1 87 ? 9.206 -2.848 -20.100 1.00 90.50 87 GLU A O 1
ATOM 718 N N . THR A 1 88 ? 9.779 -4.212 -18.414 1.00 90.88 88 THR A N 1
ATOM 719 C CA . THR A 1 88 ? 11.187 -3.794 -18.380 1.00 90.88 88 THR A CA 1
ATOM 720 C C . THR A 1 88 ? 11.892 -4.124 -19.698 1.00 90.88 88 THR A C 1
ATOM 722 O O . THR A 1 88 ? 12.590 -3.284 -20.268 1.00 90.88 88 THR A O 1
ATOM 725 N N . LEU A 1 89 ? 11.676 -5.332 -20.225 1.00 92.19 89 LEU A N 1
ATOM 726 C CA . LEU A 1 89 ? 12.223 -5.754 -21.513 1.00 92.19 89 LEU A CA 1
ATOM 727 C C . LEU A 1 89 ? 11.635 -4.960 -22.684 1.00 92.19 89 LEU A C 1
ATOM 729 O O . LEU A 1 89 ? 12.356 -4.673 -23.635 1.00 92.19 89 LEU A O 1
ATOM 733 N N . GLN A 1 90 ? 10.356 -4.582 -22.628 1.00 93.88 90 GLN A N 1
ATOM 734 C CA . GLN A 1 90 ? 9.729 -3.741 -23.651 1.00 93.88 90 GLN A CA 1
ATOM 735 C C . GLN A 1 90 ? 10.346 -2.342 -23.699 1.00 93.88 90 GLN A C 1
ATOM 737 O O . GLN A 1 90 ? 10.629 -1.854 -24.793 1.00 93.88 90 GLN A O 1
ATOM 742 N N . LEU A 1 91 ? 10.606 -1.728 -22.541 1.00 94.06 91 LEU A N 1
ATOM 743 C CA . LEU A 1 91 ? 11.303 -0.441 -22.462 1.00 94.06 91 LEU A CA 1
ATOM 744 C C . LEU A 1 91 ? 12.729 -0.547 -23.016 1.00 94.06 91 LEU A C 1
ATOM 746 O O . LEU A 1 91 ? 13.098 0.206 -23.912 1.00 94.06 91 LEU A O 1
ATOM 750 N N . ALA A 1 92 ? 13.497 -1.547 -22.576 1.00 95.06 92 ALA A N 1
ATOM 751 C CA . ALA A 1 92 ? 14.857 -1.761 -23.071 1.00 95.06 92 ALA A CA 1
ATOM 752 C C . ALA A 1 92 ? 14.902 -2.047 -24.585 1.00 95.06 92 ALA A C 1
ATOM 754 O O . ALA A 1 92 ? 15.828 -1.624 -25.284 1.00 95.06 92 ALA A O 1
ATOM 755 N N . LEU A 1 93 ? 13.902 -2.762 -25.113 1.00 95.56 93 LEU A N 1
ATOM 756 C CA . LEU A 1 93 ? 13.778 -3.013 -26.546 1.00 95.56 93 LEU A CA 1
ATOM 757 C C . LEU A 1 93 ? 13.479 -1.725 -27.320 1.00 95.56 93 LEU A C 1
ATOM 759 O O . LEU A 1 93 ? 14.057 -1.537 -28.390 1.00 95.56 93 LEU A O 1
ATOM 763 N N . ALA A 1 94 ? 12.614 -0.852 -26.795 1.00 96.75 94 ALA A N 1
ATOM 764 C CA . ALA A 1 94 ? 12.323 0.444 -27.403 1.00 96.75 94 ALA A CA 1
ATOM 765 C C . ALA A 1 94 ? 13.589 1.313 -27.479 1.00 96.75 94 ALA A C 1
ATOM 767 O O . ALA A 1 94 ? 13.941 1.770 -28.567 1.00 96.75 94 ALA A O 1
ATOM 768 N N . ASP A 1 95 ? 14.337 1.415 -26.377 1.00 96.44 95 ASP A N 1
ATOM 769 C CA . ASP A 1 95 ? 15.608 2.149 -26.328 1.00 96.44 95 ASP A CA 1
ATOM 770 C C . ASP A 1 95 ? 16.622 1.597 -27.341 1.00 96.44 95 ASP A C 1
ATOM 772 O O . ASP A 1 95 ? 17.283 2.341 -28.072 1.00 96.44 95 ASP A O 1
ATOM 776 N N . THR A 1 96 ? 16.727 0.268 -27.429 1.0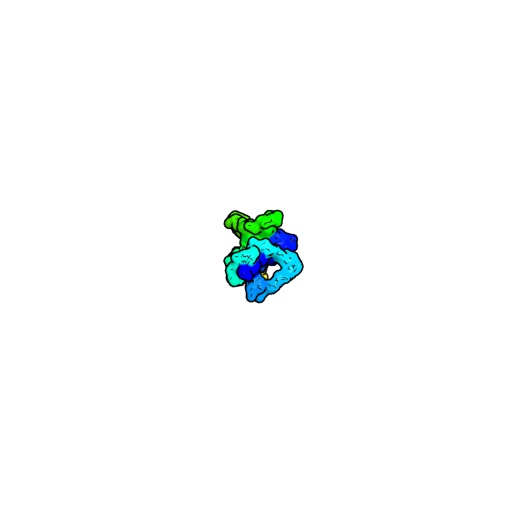0 97.12 96 THR A N 1
ATOM 777 C CA . THR A 1 96 ? 17.627 -0.398 -28.382 1.00 97.12 96 THR A CA 1
ATOM 778 C C . THR A 1 96 ? 17.220 -0.108 -29.829 1.00 97.12 96 THR A C 1
ATOM 780 O O . THR A 1 96 ? 18.080 0.088 -30.691 1.00 97.12 96 THR A O 1
ATOM 783 N N . TYR A 1 97 ? 15.916 -0.056 -30.114 1.00 97.62 97 TYR A N 1
ATOM 784 C CA . TYR A 1 97 ? 15.400 0.271 -31.442 1.00 97.62 97 TYR A CA 1
ATOM 785 C C . TYR A 1 97 ? 15.728 1.711 -31.850 1.00 97.62 97 TYR A C 1
ATOM 787 O O . TYR A 1 97 ? 16.155 1.939 -32.983 1.00 97.62 97 TYR A O 1
ATOM 795 N N . GLU A 1 98 ? 15.579 2.675 -30.941 1.00 97.44 98 GLU A N 1
ATOM 796 C CA . GLU A 1 98 ? 15.932 4.076 -31.203 1.00 97.44 98 GLU A CA 1
ATOM 797 C C . GLU A 1 98 ? 17.434 4.253 -31.464 1.00 97.44 98 GLU A C 1
ATOM 799 O O . GLU A 1 98 ? 17.839 4.950 -32.403 1.00 97.44 98 GLU A O 1
ATOM 804 N N . GLN A 1 99 ? 18.275 3.560 -30.690 1.00 97.06 99 GLN A N 1
ATOM 805 C CA . GLN A 1 99 ? 19.721 3.542 -30.913 1.00 97.06 99 GLN A CA 1
ATOM 806 C C . GLN A 1 99 ? 20.077 2.946 -32.279 1.00 97.06 99 GLN A C 1
ATOM 808 O O . GLN A 1 99 ? 20.920 3.498 -32.990 1.00 97.06 99 GLN A O 1
ATOM 813 N N . LEU A 1 100 ? 19.414 1.855 -32.680 1.00 97.81 100 LEU A N 1
ATOM 814 C CA . LEU A 1 100 ? 19.642 1.220 -33.978 1.00 97.81 100 LEU A CA 1
ATOM 815 C C . LEU A 1 100 ? 19.269 2.148 -35.142 1.00 97.81 100 LEU A C 1
ATOM 817 O O . LEU A 1 100 ? 20.025 2.243 -36.107 1.00 97.81 100 LEU A O 1
ATOM 821 N N . LEU A 1 101 ? 18.136 2.849 -35.046 1.00 97.75 101 LEU A N 1
ATOM 822 C CA . LEU A 1 101 ? 17.701 3.809 -36.066 1.00 97.75 101 LEU A CA 1
ATOM 823 C C . LEU A 1 101 ? 18.691 4.969 -36.211 1.00 97.75 101 LEU A C 1
ATOM 825 O O . LEU A 1 101 ? 19.031 5.356 -37.330 1.00 97.75 101 LEU A O 1
ATOM 829 N N . THR A 1 102 ? 19.199 5.478 -35.089 1.00 97.94 102 THR A N 1
ATOM 830 C CA . THR A 1 102 ? 20.212 6.542 -35.081 1.00 97.94 102 THR A CA 1
ATOM 831 C C . THR A 1 102 ? 21.506 6.065 -35.741 1.00 97.94 102 THR A C 1
ATOM 833 O O . THR A 1 102 ? 21.982 6.679 -36.696 1.00 97.94 102 THR A O 1
ATOM 836 N N . ALA A 1 103 ? 22.024 4.909 -35.315 1.00 97.19 103 ALA A N 1
ATOM 837 C CA . ALA A 1 103 ? 23.240 4.328 -35.877 1.00 97.19 103 ALA A CA 1
ATOM 838 C C . ALA A 1 103 ? 23.107 4.011 -37.377 1.00 97.19 103 ALA A C 1
ATOM 840 O O . ALA A 1 103 ? 24.068 4.155 -38.134 1.00 97.19 103 ALA A O 1
ATOM 841 N N . GLN A 1 104 ? 21.918 3.600 -37.829 1.00 97.50 104 GLN A N 1
ATOM 842 C CA . GLN A 1 104 ? 21.642 3.386 -39.246 1.00 97.50 104 GLN A CA 1
ATOM 843 C C . GLN A 1 104 ? 21.727 4.696 -40.040 1.00 97.50 104 GLN A C 1
ATOM 845 O O . GLN A 1 104 ? 22.361 4.719 -41.095 1.00 97.50 104 GLN A O 1
ATOM 850 N N . GLY A 1 105 ? 21.130 5.780 -39.536 1.00 97.75 105 GLY A N 1
ATOM 851 C CA . GLY A 1 105 ? 21.210 7.102 -40.164 1.00 97.75 105 GLY A CA 1
ATOM 852 C C . GLY A 1 105 ? 22.650 7.608 -40.287 1.00 97.75 105 GLY A C 1
ATOM 853 O O . GLY A 1 105 ? 23.057 8.083 -41.354 1.00 97.75 105 GLY A O 1
ATOM 854 N N . ASP A 1 106 ? 23.447 7.428 -39.236 1.00 97.88 106 ASP A N 1
ATOM 855 C CA . ASP A 1 106 ? 24.870 7.776 -39.233 1.00 97.88 106 ASP A CA 1
ATOM 856 C C . ASP A 1 106 ? 25.659 6.942 -40.249 1.00 97.88 106 ASP A C 1
ATOM 858 O O . ASP A 1 106 ? 26.456 7.479 -41.023 1.00 97.88 106 ASP A O 1
ATOM 862 N N . ALA A 1 107 ? 25.400 5.631 -40.310 1.00 97.50 107 ALA A N 1
ATOM 863 C CA . ALA A 1 107 ? 26.043 4.740 -41.270 1.00 97.50 107 ALA A CA 1
ATOM 864 C C . ALA A 1 107 ? 25.705 5.117 -42.720 1.00 97.50 107 ALA A C 1
ATOM 866 O O . ALA A 1 107 ? 26.596 5.144 -43.570 1.00 97.50 107 ALA A O 1
ATOM 867 N N . THR A 1 108 ? 24.444 5.448 -43.014 1.00 97.69 108 THR A N 1
ATOM 868 C CA . THR A 1 108 ? 24.038 5.929 -44.342 1.00 97.69 108 THR A CA 1
ATOM 869 C C . THR A 1 108 ? 24.727 7.246 -44.688 1.00 97.69 108 THR A C 1
ATOM 871 O O . THR A 1 108 ? 25.260 7.386 -45.787 1.00 97.69 108 THR A O 1
ATOM 874 N N . SER A 1 109 ? 24.791 8.186 -43.746 1.00 97.31 109 SER A N 1
ATOM 875 C CA . SER A 1 109 ? 25.480 9.466 -43.950 1.00 97.31 109 SER A CA 1
ATOM 876 C C . SER A 1 109 ? 26.973 9.265 -44.241 1.00 97.31 109 SER A C 1
ATOM 878 O O . SER A 1 109 ? 27.517 9.873 -45.163 1.00 97.31 109 SER A O 1
ATOM 880 N N . ALA A 1 110 ? 27.629 8.352 -43.520 1.00 96.88 110 ALA A N 1
ATOM 881 C CA . ALA A 1 110 ? 29.024 7.993 -43.760 1.00 96.88 110 ALA A CA 1
ATOM 882 C C . ALA A 1 110 ? 29.238 7.325 -45.131 1.00 96.88 110 ALA A C 1
ATOM 884 O O . ALA A 1 110 ? 30.238 7.597 -45.795 1.00 96.88 110 ALA A O 1
ATOM 885 N N . GLN A 1 111 ? 28.304 6.477 -45.579 1.00 96.00 111 GLN A N 1
ATOM 886 C CA . GLN A 1 111 ? 28.361 5.851 -46.906 1.00 96.00 111 GLN A CA 1
ATOM 887 C C . GLN A 1 111 ? 28.254 6.880 -48.035 1.00 96.00 111 GLN A C 1
ATOM 889 O O . GLN A 1 111 ? 29.001 6.782 -49.007 1.00 96.00 111 GLN A O 1
ATOM 894 N N . VAL A 1 112 ? 27.374 7.877 -47.896 1.00 97.44 112 VAL A N 1
ATOM 895 C CA . VAL A 1 112 ? 27.250 8.978 -48.865 1.00 97.44 112 VAL A CA 1
ATOM 896 C C . VAL A 1 112 ? 28.554 9.772 -48.939 1.00 97.44 112 VAL A C 1
ATOM 898 O O . VAL A 1 112 ? 29.118 9.917 -50.019 1.00 97.44 112 VAL A O 1
ATOM 901 N N . ALA A 1 113 ? 29.106 10.178 -47.793 1.00 97.06 113 ALA A N 1
ATOM 902 C CA . ALA A 1 113 ? 30.376 10.904 -47.756 1.00 97.06 113 ALA A CA 1
ATOM 903 C C . ALA A 1 113 ? 31.540 10.100 -48.370 1.00 97.06 113 ALA A C 1
ATOM 905 O O . ALA A 1 113 ? 32.419 10.662 -49.025 1.00 97.06 113 ALA A O 1
ATOM 906 N N . LEU A 1 114 ? 31.556 8.775 -48.180 1.00 96.50 114 LEU A N 1
ATOM 907 C CA . LEU A 1 114 ? 32.559 7.903 -48.787 1.00 96.50 114 LEU A CA 1
ATOM 908 C C . LEU A 1 114 ? 32.427 7.847 -50.318 1.00 96.50 114 LEU A C 1
ATOM 910 O O . LEU A 1 114 ? 33.447 7.846 -51.010 1.00 96.50 114 LEU A O 1
ATOM 914 N N . ALA A 1 115 ? 31.200 7.807 -50.842 1.00 96.69 115 ALA A N 1
ATOM 915 C CA . ALA A 1 115 ? 30.950 7.841 -52.281 1.00 96.69 115 ALA A CA 1
ATOM 916 C C . ALA A 1 115 ? 31.422 9.167 -52.899 1.00 96.69 115 ALA A C 1
ATOM 918 O O . ALA A 1 115 ? 32.168 9.143 -53.879 1.00 96.69 115 ALA A O 1
ATOM 919 N N . ASP A 1 116 ? 31.099 10.300 -52.267 1.00 97.25 116 ASP A N 1
ATOM 920 C CA . ASP A 1 116 ? 31.534 11.630 -52.716 1.00 97.25 116 ASP A CA 1
ATOM 921 C C . ASP A 1 116 ? 33.068 11.740 -52.768 1.00 97.25 116 ASP A C 1
ATOM 923 O O . ASP A 1 116 ? 33.648 12.249 -53.732 1.00 97.25 116 ASP A O 1
ATOM 927 N N . LEU A 1 117 ? 33.757 11.213 -51.747 1.00 96.69 117 LEU A N 1
ATOM 928 C CA . LEU A 1 117 ? 35.221 11.163 -51.728 1.00 96.69 117 LEU A CA 1
ATOM 929 C C . LEU A 1 117 ? 35.779 10.303 -52.866 1.00 96.69 117 LEU A C 1
ATOM 931 O O . LEU A 1 117 ? 36.776 10.685 -53.483 1.00 96.69 117 LEU A O 1
ATOM 935 N N . TYR A 1 118 ? 35.153 9.163 -53.167 1.00 96.12 118 TYR A N 1
ATOM 936 C CA . TYR A 1 118 ? 35.581 8.297 -54.263 1.00 96.12 118 TYR A CA 1
ATOM 937 C C . TYR A 1 118 ? 35.454 9.002 -55.621 1.00 96.12 118 TYR A C 1
ATOM 939 O O . TYR A 1 118 ? 36.424 9.030 -56.385 1.00 96.12 118 TYR A O 1
ATOM 947 N N . GLU A 1 119 ? 34.319 9.649 -55.893 1.00 95.75 119 GLU A N 1
ATOM 948 C CA . GLU A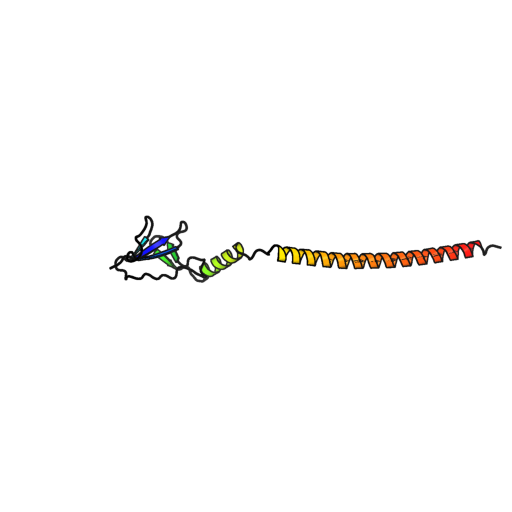 1 119 ? 34.114 10.430 -57.121 1.00 95.75 119 GLU A CA 1
ATOM 949 C C . GLU A 1 119 ? 35.132 11.571 -57.265 1.00 95.75 119 GLU A C 1
ATOM 951 O O . GLU A 1 119 ? 35.721 11.764 -58.337 1.00 95.75 119 GLU A O 1
ATOM 956 N N . LEU A 1 120 ? 35.420 12.284 -56.172 1.00 95.50 120 LEU A N 1
ATOM 957 C CA . LEU A 1 120 ? 36.440 13.330 -56.162 1.00 95.50 120 LEU A CA 1
ATOM 958 C C . LEU A 1 120 ? 37.831 12.764 -56.479 1.00 95.50 120 LEU A C 1
ATOM 960 O O . LEU A 1 120 ? 38.567 13.343 -57.283 1.00 95.50 120 LEU A O 1
ATOM 964 N N . THR A 1 121 ? 38.197 11.622 -55.884 1.00 95.12 121 THR A N 1
ATOM 965 C CA . THR A 1 121 ? 39.502 10.996 -56.149 1.00 95.12 121 THR A CA 1
ATOM 966 C C . THR A 1 121 ? 39.657 10.552 -57.602 1.00 95.12 121 THR A C 1
ATOM 968 O O . THR A 1 121 ? 40.730 10.747 -58.175 1.00 95.12 121 THR A O 1
ATOM 971 N N . LEU A 1 122 ? 38.599 10.022 -58.222 1.00 94.88 122 LEU A N 1
ATOM 972 C CA . LEU A 1 122 ? 38.601 9.649 -59.639 1.00 94.88 122 LEU A CA 1
ATOM 973 C C . LEU A 1 122 ? 38.774 10.870 -60.545 1.00 94.88 122 LEU A C 1
ATOM 975 O O . LEU A 1 122 ? 39.571 10.834 -61.484 1.00 94.88 122 LEU A O 1
ATOM 979 N N . THR A 1 123 ? 38.071 11.961 -60.239 1.00 94.44 123 THR A N 1
ATOM 980 C CA . THR A 1 123 ? 38.160 13.213 -61.005 1.00 94.44 123 THR A CA 1
ATOM 981 C C . THR A 1 123 ? 39.576 13.787 -60.950 1.00 94.44 123 THR A C 1
ATOM 983 O O . THR A 1 123 ? 40.183 14.055 -61.985 1.00 94.44 123 THR A O 1
ATOM 986 N N . LEU A 1 124 ? 40.165 13.871 -59.752 1.00 93.38 124 LEU A N 1
ATOM 987 C CA . LEU A 1 124 ? 41.542 14.338 -59.572 1.00 93.38 124 LEU A CA 1
ATOM 988 C C . LEU A 1 124 ? 42.564 13.451 -60.299 1.00 93.38 124 LEU A C 1
ATOM 990 O O . LEU A 1 124 ? 43.525 13.961 -60.876 1.00 93.38 124 LEU A O 1
ATOM 994 N N . GLN A 1 125 ? 42.370 12.127 -60.299 1.00 90.75 125 GLN A N 1
ATOM 995 C CA . GLN A 1 125 ? 43.226 11.213 -61.060 1.00 90.75 125 GLN A CA 1
ATOM 996 C C . GLN A 1 125 ? 43.146 11.478 -62.569 1.00 90.75 125 GLN A C 1
ATOM 998 O O . GLN A 1 125 ? 44.188 11.510 -63.228 1.00 90.75 125 GLN A O 1
ATOM 1003 N N . ALA A 1 126 ? 41.945 11.696 -63.112 1.00 90.44 126 ALA A N 1
ATOM 1004 C CA . ALA A 1 126 ? 41.754 12.010 -64.526 1.00 90.44 126 ALA A CA 1
ATOM 1005 C C . ALA A 1 126 ? 42.432 13.337 -64.915 1.00 90.44 126 ALA A C 1
ATOM 1007 O O . ALA A 1 126 ? 43.190 13.377 -65.889 1.00 90.44 126 ALA A O 1
ATOM 1008 N N . ASP A 1 127 ? 42.252 14.388 -64.111 1.00 92.38 127 ASP A N 1
ATOM 1009 C CA . ASP A 1 127 ? 42.881 15.695 -64.333 1.00 92.38 127 ASP A CA 1
ATOM 1010 C C . ASP A 1 127 ? 44.413 15.609 -64.284 1.00 92.38 127 ASP A C 1
ATOM 1012 O O . ASP A 1 127 ? 45.109 16.167 -65.136 1.00 92.38 127 ASP A O 1
ATOM 1016 N N . MET A 1 128 ? 44.969 14.854 -63.330 1.00 86.88 128 MET A N 1
ATOM 1017 C CA . MET A 1 128 ? 46.415 14.621 -63.243 1.00 86.88 128 MET A CA 1
ATOM 1018 C C . MET A 1 128 ? 46.976 13.903 -64.476 1.00 86.88 128 MET A C 1
ATOM 1020 O O . MET A 1 128 ? 48.101 14.194 -64.893 1.00 86.88 128 MET A O 1
ATOM 1024 N N . VAL A 1 129 ? 46.232 12.955 -65.054 1.00 88.00 129 VAL A N 1
ATOM 1025 C CA . VAL A 1 129 ? 46.629 12.278 -66.299 1.00 88.00 129 VAL A CA 1
ATOM 1026 C C . VAL A 1 129 ? 46.607 13.263 -67.469 1.00 88.00 129 VAL A C 1
ATOM 1028 O O . VAL A 1 129 ? 47.574 13.312 -68.231 1.00 88.00 129 VAL A O 1
ATOM 1031 N N . ALA A 1 130 ? 45.567 14.095 -67.577 1.00 82.94 130 ALA A N 1
ATOM 1032 C CA . ALA A 1 130 ? 45.463 15.118 -68.617 1.00 82.94 130 ALA A CA 1
ATOM 1033 C C . ALA A 1 130 ? 46.606 16.151 -68.539 1.00 82.94 130 ALA A C 1
ATOM 1035 O O . ALA A 1 130 ? 47.239 16.451 -69.552 1.00 82.94 130 ALA A O 1
ATOM 1036 N N . LEU A 1 131 ? 46.947 16.622 -67.334 1.00 81.00 131 LEU A N 1
ATOM 1037 C CA . LEU A 1 131 ? 48.069 17.540 -67.089 1.00 81.00 131 LEU A CA 1
ATOM 1038 C C . LEU A 1 131 ? 49.433 16.938 -67.462 1.00 81.00 131 LEU A C 1
ATOM 1040 O O . LEU A 1 131 ? 50.302 17.652 -67.956 1.00 81.00 131 LEU A O 1
ATOM 1044 N N . LYS A 1 132 ? 49.635 15.630 -67.254 1.00 77.12 132 LYS A N 1
ATOM 1045 C CA . LYS A 1 132 ? 50.880 14.936 -67.634 1.00 77.12 132 LYS A CA 1
ATOM 1046 C C . LYS A 1 132 ? 50.973 14.637 -69.134 1.00 77.12 132 LYS A C 1
ATOM 1048 O O . LYS A 1 132 ? 52.080 14.589 -69.658 1.00 77.12 132 LYS A O 1
ATOM 1053 N N . GLY A 1 133 ? 49.843 14.430 -69.813 1.00 64.50 133 GLY A N 1
ATOM 1054 C CA . GLY A 1 133 ? 49.781 14.172 -71.259 1.00 64.50 133 GLY A CA 1
ATOM 1055 C C . GLY A 1 133 ? 49.790 15.430 -72.138 1.00 64.50 133 GLY A C 1
ATOM 1056 O O . GLY A 1 133 ? 50.102 15.334 -73.319 1.00 64.50 133 GLY A O 1
ATOM 1057 N N . GLY A 1 134 ? 49.473 16.603 -71.578 1.00 56.34 134 GLY A N 1
ATOM 1058 C CA . GLY A 1 134 ? 49.439 17.893 -72.285 1.00 56.34 134 GLY A CA 1
ATOM 1059 C C . GLY A 1 134 ? 50.783 18.622 -72.411 1.00 56.34 134 GLY A C 1
ATOM 1060 O O . GLY A 1 134 ? 50.804 19.767 -72.854 1.00 56.34 134 GLY A O 1
ATOM 1061 N N . VAL A 1 135 ? 51.897 17.996 -72.017 1.00 52.38 135 VAL A N 1
ATOM 1062 C CA . VAL A 1 135 ? 53.254 18.532 -72.211 1.00 52.38 135 VAL A CA 1
ATOM 1063 C C . VAL A 1 135 ? 53.913 17.785 -73.376 1.00 52.38 135 VAL A C 1
ATOM 1065 O O . VAL A 1 135 ? 54.592 16.775 -73.188 1.00 52.38 135 VAL A O 1
ATOM 1068 N N . SER A 1 136 ? 53.679 18.250 -74.601 1.00 49.31 136 SER A N 1
ATOM 1069 C CA . SER A 1 136 ? 54.474 17.937 -75.801 1.00 49.31 136 SER A CA 1
ATOM 1070 C C . SER A 1 136 ? 54.467 19.129 -76.741 1.00 49.31 136 SER A C 1
ATOM 1072 O O . SER A 1 136 ? 53.389 19.744 -76.887 1.00 49.31 136 SER A O 1
#

pLDDT: mean 93.31, std 8.13, range [49.31, 98.25]

Sequence (136 aa):
MYKHYIRVDTEGNVIRAFSDAFEQPEPGDLLVTEDGGRHFNLDLWYNGVIPRWHVEGDDLVERTDVELAALWEQYQADHAPQLTEVETLQLALADTYEQLLTAQGDATSAQVALADLYELTLTLQADMVALKGGVS

Foldseek 3Di:
DWWKWFAADPVQFTPDIAIPLVDDDDPRIGTDDDPDDRDDDDPQDDVNPDGQWGDDPNDIDGDDPVRSVVVVVVVCVVPPPDDDPVNVVVVVVVVVVVVVVVVVVVVVVVVVVVVVVVVVVVVVVVVVVVVVVPPD